Protein AF-A0A7V4Q593-F1 (afdb_monomer_lite)

pLDDT: mean 84.92, std 12.09, range [53.5, 97.12]

Structure (mmCIF, N/CA/C/O backbone):
data_AF-A0A7V4Q593-F1
#
_entry.id   AF-A0A7V4Q593-F1
#
loop_
_atom_site.group_PDB
_atom_site.id
_atom_site.type_symbol
_atom_site.label_atom_id
_atom_site.label_alt_id
_atom_site.label_comp_id
_atom_site.label_asym_id
_atom_site.label_entity_id
_atom_site.label_seq_id
_atom_site.pdbx_PDB_ins_code
_atom_site.Cartn_x
_atom_site.Cartn_y
_atom_site.Cartn_z
_atom_site.occupancy
_atom_site.B_iso_or_equiv
_atom_site.auth_seq_id
_atom_site.auth_comp_id
_atom_site.auth_asym_id
_atom_site.auth_atom_id
_atom_site.pdbx_PDB_model_num
ATOM 1 N N . MET A 1 1 ? -28.317 0.360 51.679 1.00 55.25 1 MET A N 1
ATOM 2 C CA . MET A 1 1 ? -26.854 0.172 51.549 1.00 55.25 1 MET A CA 1
ATOM 3 C C . MET A 1 1 ? -26.494 -0.931 50.558 1.00 55.25 1 MET A C 1
ATOM 5 O O . MET A 1 1 ? -25.871 -0.591 49.568 1.00 55.25 1 MET A O 1
ATOM 9 N N . ALA A 1 2 ? -26.953 -2.181 50.721 1.00 61.38 2 ALA A N 1
ATOM 10 C CA . ALA A 1 2 ? -26.609 -3.294 49.813 1.00 61.38 2 ALA A CA 1
ATOM 11 C C . ALA A 1 2 ? -26.954 -3.068 48.318 1.00 61.38 2 ALA A C 1
ATOM 13 O O . ALA A 1 2 ? -26.176 -3.442 47.447 1.00 61.38 2 ALA A O 1
ATOM 14 N N . PHE A 1 3 ? -28.074 -2.400 48.007 1.00 59.03 3 PHE A N 1
ATOM 15 C CA . PHE A 1 3 ? -28.462 -2.073 46.622 1.00 59.03 3 PHE A CA 1
ATOM 16 C C . PHE A 1 3 ? -27.482 -1.125 45.912 1.00 59.03 3 PHE A C 1
ATOM 18 O O . PHE A 1 3 ? -27.189 -1.318 44.737 1.00 59.03 3 PHE A O 1
ATOM 25 N N . PHE A 1 4 ? -26.939 -0.133 46.624 1.00 59.06 4 PHE A N 1
ATOM 26 C CA . PHE A 1 4 ? -25.963 0.807 46.062 1.00 59.06 4 PHE A CA 1
ATOM 27 C C . PHE A 1 4 ? -24.606 0.138 45.825 1.00 59.06 4 PHE A C 1
ATOM 29 O O . PHE A 1 4 ? -23.969 0.387 44.807 1.00 59.06 4 PHE A O 1
ATOM 36 N N . THR A 1 5 ? -24.187 -0.760 46.720 1.00 65.25 5 THR A N 1
ATOM 37 C CA . THR A 1 5 ? -22.948 -1.534 46.558 1.00 65.25 5 THR A CA 1
ATOM 38 C C . THR A 1 5 ? -23.052 -2.518 45.393 1.00 65.25 5 THR A C 1
ATOM 40 O O . THR A 1 5 ? -22.116 -2.645 44.611 1.00 65.25 5 THR A O 1
ATOM 43 N N . MET A 1 6 ? -24.207 -3.167 45.223 1.00 60.47 6 MET A N 1
ATOM 44 C CA . MET A 1 6 ? -24.448 -4.084 44.107 1.00 60.47 6 MET A CA 1
ATOM 45 C C . MET A 1 6 ? -24.516 -3.345 42.761 1.00 60.47 6 MET A C 1
ATOM 47 O O . MET A 1 6 ? -23.909 -3.792 41.791 1.00 60.47 6 MET A O 1
ATOM 51 N N . ALA A 1 7 ? -25.173 -2.180 42.709 1.00 55.16 7 ALA A N 1
ATOM 52 C CA . ALA A 1 7 ? -25.197 -1.332 41.516 1.00 55.16 7 ALA A CA 1
ATOM 53 C C . ALA A 1 7 ? -23.795 -0.821 41.136 1.00 55.16 7 ALA A C 1
ATOM 55 O O . ALA A 1 7 ? -23.433 -0.852 39.962 1.00 55.16 7 ALA A O 1
ATOM 56 N N . ALA A 1 8 ? -22.978 -0.428 42.119 1.00 61.12 8 ALA A N 1
ATOM 57 C CA . ALA A 1 8 ? -21.597 -0.008 41.888 1.00 61.12 8 ALA A CA 1
ATOM 58 C C . ALA A 1 8 ? -20.717 -1.148 41.339 1.00 61.12 8 ALA A C 1
ATOM 60 O O . ALA A 1 8 ? -19.918 -0.920 40.434 1.00 61.12 8 ALA A O 1
ATOM 61 N N . LEU A 1 9 ? -20.892 -2.383 41.825 1.00 62.03 9 LEU A N 1
ATOM 62 C CA . LEU A 1 9 ? -20.171 -3.558 41.318 1.00 62.03 9 LEU A CA 1
ATOM 63 C C . LEU A 1 9 ? -20.579 -3.921 39.884 1.00 62.03 9 LEU A C 1
ATOM 65 O O . LEU A 1 9 ? -19.717 -4.234 39.061 1.00 62.03 9 LEU A O 1
ATOM 69 N N . VAL A 1 10 ? -21.874 -3.850 39.559 1.00 62.00 10 VAL A N 1
ATOM 70 C CA . VAL A 1 10 ? -22.366 -4.071 38.188 1.00 62.00 10 VAL A CA 1
ATOM 71 C C . VAL A 1 10 ? -21.831 -2.988 37.248 1.00 62.00 10 VAL A C 1
ATOM 73 O O . VAL A 1 10 ? -21.301 -3.306 36.188 1.00 62.00 10 VAL A O 1
ATOM 76 N N . PHE A 1 11 ? -21.874 -1.720 37.659 1.00 58.25 11 PHE A N 1
ATOM 77 C CA . PHE A 1 11 ? -21.340 -0.617 36.861 1.00 58.25 11 PHE A CA 1
ATOM 78 C C . PHE A 1 11 ? -19.822 -0.744 36.648 1.00 58.25 11 PHE A C 1
ATOM 80 O O . PHE A 1 11 ? -19.340 -0.634 35.524 1.00 58.25 11 PHE A O 1
ATOM 87 N N . SER A 1 12 ? -19.069 -1.069 37.702 1.00 57.78 12 SER A N 1
ATOM 88 C CA . SER A 1 12 ? -17.614 -1.255 37.637 1.00 57.78 12 SER A CA 1
ATOM 89 C C . SER A 1 12 ? -17.212 -2.453 36.765 1.00 57.78 12 SER A C 1
ATOM 91 O O . SER A 1 12 ? -16.296 -2.346 35.949 1.00 57.78 12 SER A O 1
ATOM 93 N N . SER A 1 13 ? -17.932 -3.576 36.859 1.00 61.50 13 SER A N 1
ATOM 94 C CA . SER A 1 13 ? -17.681 -4.758 36.020 1.00 61.50 13 SER A CA 1
ATOM 95 C C . SER A 1 13 ? -18.031 -4.529 34.547 1.00 61.50 13 SER A C 1
ATOM 97 O O . SER A 1 13 ? -17.276 -4.958 33.672 1.00 61.50 13 SER A O 1
ATOM 99 N N . MET A 1 14 ? -19.109 -3.794 34.251 1.00 63.91 14 MET A N 1
ATOM 100 C CA . MET A 1 14 ? -19.432 -3.371 32.884 1.00 63.91 14 MET A CA 1
ATOM 101 C C . MET A 1 14 ? -18.367 -2.428 32.312 1.00 63.91 14 MET A C 1
ATOM 103 O O . MET A 1 14 ? -17.973 -2.596 31.157 1.00 63.91 14 MET A O 1
ATOM 107 N N . ASN A 1 15 ? -17.858 -1.492 33.119 1.00 64.81 15 ASN A N 1
ATOM 108 C CA . ASN A 1 15 ? -16.832 -0.543 32.687 1.00 64.81 15 ASN A CA 1
ATOM 109 C C . ASN A 1 15 ? -15.486 -1.243 32.407 1.00 64.81 15 ASN A C 1
ATOM 111 O O . ASN A 1 15 ? -14.880 -1.055 31.355 1.00 64.81 15 ASN A O 1
ATOM 115 N N . LEU A 1 16 ? -15.067 -2.165 33.283 1.00 65.44 16 LEU A N 1
ATOM 116 C CA . LEU A 1 16 ? -13.873 -2.997 33.072 1.00 65.44 16 LEU A CA 1
ATOM 117 C C . LEU A 1 16 ? -13.984 -3.888 31.827 1.00 65.44 16 LEU A C 1
ATOM 119 O O . LEU A 1 16 ? -13.009 -4.043 31.083 1.00 65.44 16 LEU A O 1
ATOM 123 N N . TYR A 1 17 ? -15.164 -4.463 31.575 1.00 68.00 17 TYR A N 1
ATOM 124 C CA . TYR A 1 17 ? -15.420 -5.255 30.371 1.00 68.00 17 TYR A CA 1
ATOM 125 C C . TYR A 1 17 ? -15.361 -4.399 29.096 1.00 68.00 17 TYR A C 1
ATOM 127 O O . TYR A 1 17 ? -14.793 -4.826 28.089 1.00 68.00 17 TYR A O 1
ATOM 135 N N . ALA A 1 18 ? -15.899 -3.176 29.138 1.00 67.00 18 ALA A N 1
ATOM 136 C CA . ALA A 1 18 ? -15.822 -2.232 28.027 1.00 67.00 18 ALA A CA 1
ATOM 137 C C . ALA A 1 18 ? -14.365 -1.840 27.721 1.00 67.00 18 ALA A C 1
ATOM 139 O O . ALA A 1 18 ? -13.929 -1.985 26.578 1.00 67.00 18 ALA A O 1
ATOM 140 N N . ILE A 1 19 ? -13.581 -1.467 28.739 1.00 70.00 19 ILE A N 1
ATOM 141 C CA . ILE A 1 19 ? -12.163 -1.093 28.596 1.00 70.00 19 ILE A CA 1
ATOM 142 C C . ILE A 1 19 ? -11.333 -2.253 28.029 1.00 70.00 19 ILE A C 1
ATOM 144 O O . ILE A 1 19 ? -10.583 -2.077 27.068 1.00 70.00 19 ILE A O 1
ATOM 148 N N . THR A 1 20 ? -11.492 -3.466 28.567 1.00 74.44 20 THR A N 1
ATOM 149 C CA . THR A 1 20 ? -10.747 -4.643 28.079 1.00 74.44 20 THR A CA 1
ATOM 150 C C . THR A 1 20 ? -11.131 -5.033 26.654 1.00 74.44 20 THR A C 1
ATOM 152 O O . THR A 1 20 ? -10.262 -5.428 25.869 1.00 74.44 20 THR A O 1
ATOM 155 N N . LYS A 1 21 ? -12.407 -4.893 26.278 1.00 79.06 21 LYS A N 1
ATOM 156 C CA . LYS A 1 21 ? -12.860 -5.109 24.900 1.00 79.06 21 LYS A CA 1
ATOM 157 C C . LYS A 1 21 ? -12.270 -4.068 23.946 1.00 79.06 21 LYS A C 1
ATOM 159 O O . LYS A 1 21 ? -11.752 -4.460 22.900 1.00 79.06 21 LYS A O 1
ATOM 164 N N . THR A 1 22 ? -12.296 -2.787 24.313 1.00 76.00 22 THR A N 1
ATOM 165 C CA . THR A 1 22 ? -11.729 -1.684 23.520 1.00 76.00 22 THR A CA 1
ATOM 166 C C . THR A 1 22 ? -10.221 -1.851 23.332 1.00 76.00 22 THR A C 1
ATOM 168 O O . THR A 1 22 ? -9.746 -1.853 22.197 1.00 76.00 22 THR A O 1
ATOM 171 N N . ALA A 1 23 ? -9.472 -2.126 24.405 1.00 73.56 23 ALA A N 1
ATOM 172 C CA . ALA A 1 23 ? -8.030 -2.371 24.334 1.00 73.56 23 ALA A CA 1
ATOM 173 C C . ALA A 1 23 ? -7.686 -3.572 23.434 1.00 73.56 23 ALA A C 1
ATOM 175 O O . ALA A 1 23 ? -6.777 -3.502 22.604 1.00 73.56 23 ALA A O 1
ATOM 176 N N . ARG A 1 24 ? -8.450 -4.670 23.535 1.00 79.56 24 ARG A N 1
ATOM 177 C CA . ARG A 1 24 ? -8.265 -5.849 22.675 1.00 79.56 24 ARG A CA 1
ATOM 178 C C . ARG A 1 24 ? -8.567 -5.542 21.204 1.00 79.56 24 ARG A C 1
ATOM 180 O O . ARG A 1 24 ? -7.864 -6.046 20.331 1.00 79.56 24 ARG A O 1
ATOM 187 N N . GLN A 1 25 ? -9.587 -4.732 20.919 1.00 80.38 25 GLN A N 1
ATOM 188 C CA . GLN A 1 25 ? -9.911 -4.307 19.553 1.00 80.38 25 GLN A CA 1
ATOM 189 C C . GLN A 1 25 ? -8.825 -3.405 18.954 1.00 80.38 25 GLN A C 1
ATOM 191 O O . GLN A 1 25 ? -8.445 -3.610 17.802 1.00 80.38 25 GLN A O 1
ATOM 196 N N . MET A 1 26 ? -8.278 -2.471 19.736 1.00 76.19 26 MET A N 1
ATOM 197 C CA . MET A 1 26 ? -7.161 -1.628 19.298 1.00 76.19 26 MET A CA 1
ATOM 198 C C . MET A 1 26 ? -5.917 -2.468 18.989 1.00 76.19 26 MET A C 1
ATOM 200 O O . MET A 1 26 ? -5.342 -2.350 17.907 1.00 76.19 26 MET A O 1
ATOM 204 N N . ALA A 1 27 ? -5.540 -3.366 19.907 1.00 79.00 27 ALA A N 1
ATOM 205 C CA . ALA A 1 27 ? -4.347 -4.199 19.773 1.00 79.00 27 ALA A CA 1
ATOM 206 C C . ALA A 1 27 ? -4.423 -5.181 18.594 1.00 79.00 27 ALA A C 1
ATOM 208 O O . ALA A 1 27 ? -3.441 -5.357 17.877 1.00 79.00 27 ALA A O 1
ATOM 209 N N . ASN A 1 28 ? -5.586 -5.804 18.376 1.00 82.81 28 ASN A N 1
ATOM 210 C CA . ASN A 1 28 ? -5.729 -6.870 17.380 1.00 82.81 28 ASN A CA 1
ATOM 211 C C . ASN A 1 28 ? -6.302 -6.397 16.035 1.00 82.81 28 ASN A C 1
ATOM 213 O O . ASN A 1 28 ? -6.267 -7.158 15.071 1.00 82.81 28 ASN A O 1
ATOM 217 N N . GLY A 1 29 ? -6.844 -5.179 15.961 1.00 81.75 29 GLY A N 1
ATOM 218 C CA . GLY A 1 29 ? -7.486 -4.641 14.759 1.00 81.75 29 GLY A CA 1
ATOM 219 C C . GLY A 1 29 ? -6.840 -3.354 14.261 1.00 81.75 29 GLY A C 1
ATOM 220 O O . GLY A 1 29 ? -6.331 -3.310 13.142 1.00 81.75 29 GLY A O 1
ATOM 221 N N . ASP A 1 30 ? -6.843 -2.300 15.079 1.00 82.75 30 ASP A N 1
ATOM 222 C CA . ASP A 1 30 ? -6.440 -0.963 14.623 1.00 82.75 30 ASP A CA 1
ATOM 223 C C . ASP A 1 30 ? -4.916 -0.844 14.428 1.00 82.75 30 ASP A C 1
ATOM 225 O O . ASP A 1 30 ? -4.464 -0.415 13.364 1.00 82.75 30 ASP A O 1
ATOM 229 N N . LEU A 1 31 ? -4.109 -1.283 15.405 1.00 86.44 31 LEU A N 1
ATOM 230 C CA . LEU A 1 31 ? -2.644 -1.169 15.339 1.00 86.44 31 LEU A CA 1
ATOM 231 C C . LEU A 1 31 ? -2.006 -1.999 14.208 1.00 86.44 31 LEU A C 1
ATOM 233 O O . LEU A 1 31 ? -1.143 -1.463 13.504 1.00 86.44 31 LEU A O 1
ATOM 237 N N . PRO A 1 32 ? -2.406 -3.265 13.963 1.00 90.12 32 PRO A N 1
ATOM 238 C CA . PRO A 1 32 ? -1.877 -4.032 12.837 1.00 90.12 32 PRO A CA 1
ATOM 239 C C . PRO A 1 32 ? -2.200 -3.390 11.485 1.00 90.12 32 PRO A C 1
ATOM 241 O O . PRO A 1 32 ? -1.343 -3.371 10.603 1.00 90.12 32 PRO A O 1
ATOM 244 N N . VAL A 1 33 ? -3.401 -2.816 11.339 1.00 90.31 33 VAL A N 1
ATOM 245 C CA . VAL A 1 33 ? -3.819 -2.114 10.117 1.00 90.31 33 VAL A CA 1
ATOM 246 C C . VAL A 1 33 ? -2.986 -0.852 9.894 1.00 90.31 33 VAL A C 1
ATOM 248 O O . VAL A 1 33 ? -2.438 -0.671 8.809 1.00 90.31 33 VAL A O 1
ATOM 251 N N . ILE A 1 34 ? -2.811 -0.020 10.923 1.00 90.44 34 ILE A N 1
ATOM 252 C CA . ILE A 1 34 ? -1.966 1.182 10.844 1.00 90.44 34 ILE A CA 1
ATOM 253 C C . ILE A 1 34 ? -0.519 0.803 10.496 1.00 90.44 34 ILE A C 1
ATOM 255 O O . ILE A 1 34 ? 0.084 1.392 9.597 1.00 90.44 34 ILE A O 1
ATOM 259 N N . SER A 1 35 ? 0.029 -0.230 11.146 1.00 91.88 35 SER A N 1
ATOM 260 C CA . SER A 1 35 ? 1.376 -0.729 10.846 1.00 91.88 35 SER A CA 1
ATOM 261 C C . SER A 1 35 ? 1.504 -1.208 9.396 1.00 91.88 35 SER A C 1
ATOM 263 O O . SER A 1 35 ? 2.495 -0.899 8.730 1.00 91.88 35 SER A O 1
ATOM 265 N N . ALA A 1 36 ? 0.502 -1.931 8.886 1.00 93.50 36 ALA A N 1
ATOM 266 C CA . ALA A 1 36 ? 0.473 -2.388 7.501 1.00 93.50 36 ALA A CA 1
ATOM 267 C C . ALA A 1 36 ? 0.419 -1.218 6.508 1.00 93.50 36 ALA A C 1
ATOM 269 O O . ALA A 1 36 ? 1.150 -1.249 5.522 1.00 93.50 36 ALA A O 1
ATOM 270 N N . LEU A 1 37 ? -0.358 -0.163 6.785 1.00 93.56 37 LEU A N 1
ATOM 271 C CA . LEU A 1 37 ? -0.418 1.040 5.943 1.00 93.56 37 LEU A CA 1
ATOM 272 C C . LEU A 1 37 ? 0.935 1.762 5.875 1.00 93.56 37 LEU A C 1
ATOM 274 O O . LEU A 1 37 ? 1.399 2.087 4.782 1.00 93.56 37 LEU A O 1
ATOM 278 N N . ILE A 1 38 ? 1.621 1.930 7.011 1.00 93.62 38 ILE A N 1
ATOM 279 C CA . ILE A 1 38 ? 2.965 2.536 7.058 1.00 93.62 38 ILE A CA 1
ATOM 280 C C . ILE A 1 38 ? 3.967 1.712 6.236 1.00 93.62 38 ILE A C 1
ATOM 282 O O . ILE A 1 38 ? 4.729 2.254 5.428 1.00 93.62 38 ILE A O 1
ATOM 286 N N . LYS A 1 39 ? 3.971 0.386 6.421 1.00 95.75 39 LYS A N 1
ATOM 287 C CA . LYS A 1 39 ? 4.884 -0.511 5.698 1.00 95.75 39 LYS A CA 1
ATOM 288 C C . LYS A 1 39 ? 4.583 -0.549 4.203 1.00 95.75 39 LYS A C 1
ATOM 290 O O . LYS A 1 39 ? 5.514 -0.503 3.398 1.00 95.75 39 LYS A O 1
ATOM 295 N N . LEU A 1 40 ? 3.303 -0.570 3.834 1.00 95.69 40 LEU A N 1
ATOM 296 C CA . LEU A 1 40 ? 2.861 -0.483 2.447 1.00 95.69 40 LEU A CA 1
ATOM 297 C C . LEU A 1 40 ? 3.355 0.815 1.810 1.00 95.69 40 LEU A C 1
ATOM 299 O O . LEU A 1 40 ? 3.952 0.767 0.740 1.00 95.69 40 LEU A O 1
ATOM 303 N N . ARG A 1 41 ? 3.214 1.954 2.495 1.00 94.94 41 ARG A N 1
ATOM 304 C CA . ARG A 1 41 ? 3.707 3.246 2.006 1.00 94.94 41 ARG A CA 1
ATOM 305 C C . ARG A 1 41 ? 5.200 3.217 1.687 1.00 94.94 41 ARG A C 1
ATOM 307 O O . ARG A 1 41 ? 5.612 3.642 0.609 1.00 94.94 41 ARG A O 1
ATOM 314 N N . SER A 1 42 ? 6.006 2.704 2.616 1.00 94.75 42 SER A N 1
ATOM 315 C CA . SER A 1 42 ? 7.456 2.572 2.435 1.00 94.75 42 SER A CA 1
ATOM 316 C C . SER A 1 42 ? 7.800 1.675 1.239 1.00 94.75 42 SER A C 1
ATOM 318 O O . SER A 1 42 ? 8.610 2.049 0.388 1.00 94.75 42 SER A O 1
ATOM 320 N N . SER A 1 43 ? 7.118 0.530 1.118 1.00 95.19 43 SER A N 1
ATOM 321 C CA . SER A 1 43 ? 7.284 -0.381 -0.018 1.00 95.19 43 SER A CA 1
ATOM 322 C C . SER A 1 43 ? 6.939 0.293 -1.351 1.00 95.19 43 SER A C 1
ATOM 324 O O . SER A 1 43 ? 7.706 0.196 -2.308 1.00 95.19 43 SER A O 1
ATOM 326 N N . LEU A 1 44 ? 5.837 1.047 -1.409 1.00 94.81 44 LEU A N 1
ATOM 327 C CA . LEU A 1 44 ? 5.401 1.755 -2.615 1.00 94.81 44 LEU A CA 1
ATOM 328 C C . LEU A 1 44 ? 6.386 2.832 -3.064 1.00 94.81 44 LEU A C 1
ATOM 330 O O . LEU A 1 44 ? 6.673 2.929 -4.255 1.00 94.81 44 LEU A O 1
ATOM 334 N N . LEU A 1 45 ? 6.951 3.602 -2.132 1.00 94.31 45 LEU A N 1
ATOM 335 C CA . LEU A 1 45 ? 7.992 4.578 -2.462 1.00 94.31 45 LEU A CA 1
ATOM 336 C C . LEU A 1 45 ? 9.245 3.901 -3.038 1.00 94.31 45 LEU A C 1
ATOM 338 O O . LEU A 1 45 ? 9.842 4.398 -3.996 1.00 94.31 45 LEU A O 1
ATOM 342 N N . ALA A 1 46 ? 9.634 2.747 -2.488 1.00 95.12 46 ALA A N 1
ATOM 343 C CA . ALA A 1 46 ? 10.739 1.964 -3.032 1.00 95.12 46 ALA A CA 1
ATOM 344 C C . ALA A 1 46 ? 10.416 1.442 -4.443 1.00 95.12 46 ALA A C 1
ATOM 346 O O . ALA A 1 46 ? 11.242 1.573 -5.347 1.00 95.12 46 ALA A O 1
ATOM 347 N N . GLN A 1 47 ? 9.204 0.915 -4.654 1.00 95.12 47 GLN A N 1
ATOM 348 C CA . GLN A 1 47 ? 8.720 0.499 -5.973 1.00 95.12 47 GLN A CA 1
ATOM 349 C C . GLN A 1 47 ? 8.746 1.661 -6.979 1.00 95.12 47 GLN A C 1
ATOM 351 O O . GLN A 1 47 ? 9.261 1.492 -8.084 1.00 95.12 47 GLN A O 1
ATOM 356 N N . GLU A 1 48 ? 8.282 2.855 -6.600 1.00 93.56 48 GLU A N 1
ATOM 357 C CA . GLU A 1 48 ? 8.331 4.042 -7.462 1.00 93.56 48 GLU A CA 1
ATOM 358 C C . GLU A 1 48 ? 9.775 4.411 -7.824 1.00 93.56 48 GLU A C 1
ATOM 360 O O . GLU A 1 48 ? 10.076 4.654 -8.995 1.00 93.56 48 GLU A O 1
ATOM 365 N N . SER A 1 49 ? 10.687 4.378 -6.847 1.00 93.88 49 SER A N 1
ATOM 366 C CA . SER A 1 49 ? 12.111 4.631 -7.082 1.00 93.88 49 SER A CA 1
ATOM 367 C C . SER A 1 49 ? 12.710 3.636 -8.079 1.00 93.88 49 SER A C 1
ATOM 369 O O . SER A 1 49 ? 13.395 4.045 -9.018 1.00 93.88 49 SER A O 1
ATOM 371 N N . PHE A 1 50 ? 12.431 2.338 -7.928 1.00 95.06 50 PHE A N 1
ATOM 372 C CA . PHE A 1 50 ? 12.931 1.312 -8.845 1.00 95.06 50 PHE A CA 1
ATOM 373 C C . PHE A 1 50 ? 12.324 1.429 -10.242 1.00 95.06 50 PHE A C 1
ATOM 375 O O . PHE A 1 50 ? 13.063 1.370 -11.223 1.00 95.06 50 PHE A O 1
ATOM 382 N N . ALA A 1 51 ? 11.017 1.673 -10.354 1.00 92.19 51 ALA A N 1
ATOM 383 C CA . ALA A 1 51 ? 10.370 1.909 -11.642 1.00 92.19 51 ALA A CA 1
ATOM 384 C C . ALA A 1 51 ? 10.956 3.145 -12.351 1.00 92.19 51 ALA A C 1
ATOM 386 O O . ALA A 1 51 ? 11.233 3.097 -13.550 1.00 92.19 51 ALA A O 1
ATOM 387 N N . GLY A 1 52 ? 11.222 4.226 -11.609 1.00 91.19 52 GLY A N 1
ATOM 388 C CA . GLY A 1 52 ? 11.887 5.422 -12.130 1.00 91.19 52 GLY A CA 1
ATOM 389 C C . GLY A 1 52 ? 13.321 5.152 -12.595 1.00 91.19 52 GLY A C 1
ATOM 390 O O . GLY A 1 52 ? 13.690 5.532 -13.706 1.00 91.19 52 GLY A O 1
ATOM 391 N N . LYS A 1 53 ? 14.117 4.433 -11.791 1.00 93.38 53 LYS A N 1
ATOM 392 C CA . LYS A 1 53 ? 15.483 4.027 -12.167 1.00 93.38 53 LYS A CA 1
ATOM 393 C C . LYS A 1 53 ? 15.488 3.127 -13.398 1.00 93.38 53 LYS A C 1
ATOM 395 O O . LYS A 1 53 ? 16.284 3.364 -14.300 1.00 93.38 53 LYS A O 1
ATOM 400 N N . TYR A 1 54 ? 14.570 2.165 -13.486 1.00 93.44 54 TYR A N 1
ATOM 401 C CA . TYR A 1 54 ? 14.394 1.346 -14.685 1.00 93.44 54 TYR A CA 1
ATOM 402 C C . TYR A 1 54 ? 14.048 2.206 -15.903 1.00 93.44 54 TYR A C 1
ATOM 404 O O . TYR A 1 54 ? 14.634 2.027 -16.965 1.00 93.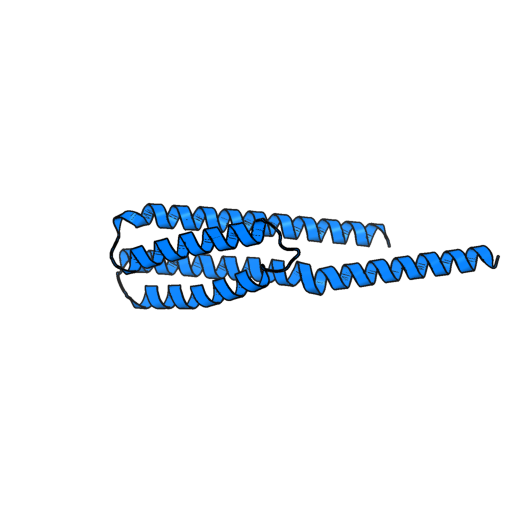44 54 TYR A O 1
ATOM 412 N N . ALA A 1 55 ? 13.127 3.166 -15.770 1.00 89.81 55 ALA A N 1
ATOM 413 C CA . ALA A 1 55 ? 12.720 4.023 -16.882 1.00 89.81 55 ALA A CA 1
ATOM 414 C C . ALA A 1 55 ? 13.895 4.806 -17.498 1.00 89.81 55 ALA A C 1
ATOM 416 O O . ALA A 1 55 ? 13.856 5.090 -18.695 1.00 89.81 55 ALA A O 1
ATOM 417 N N . ILE A 1 56 ? 14.932 5.103 -16.711 1.00 89.88 56 ILE A N 1
ATOM 418 C CA . ILE A 1 56 ? 16.142 5.810 -17.150 1.00 89.88 56 ILE A CA 1
ATOM 419 C C . ILE A 1 56 ? 17.222 4.823 -17.613 1.00 89.88 56 ILE A C 1
ATOM 421 O O . ILE A 1 56 ? 17.723 4.937 -18.727 1.00 89.88 56 ILE A O 1
ATOM 425 N N . LEU A 1 57 ? 17.574 3.854 -16.764 1.00 93.00 57 LEU A N 1
ATOM 426 C CA . LEU A 1 57 ? 18.758 3.002 -16.923 1.00 93.00 57 LEU A CA 1
ATOM 427 C C . LEU A 1 57 ? 18.489 1.707 -17.698 1.00 93.00 57 LEU A C 1
ATOM 429 O O . LEU A 1 57 ? 19.430 1.080 -18.169 1.00 93.00 57 LEU A O 1
ATOM 433 N N . LYS A 1 58 ? 17.220 1.294 -17.815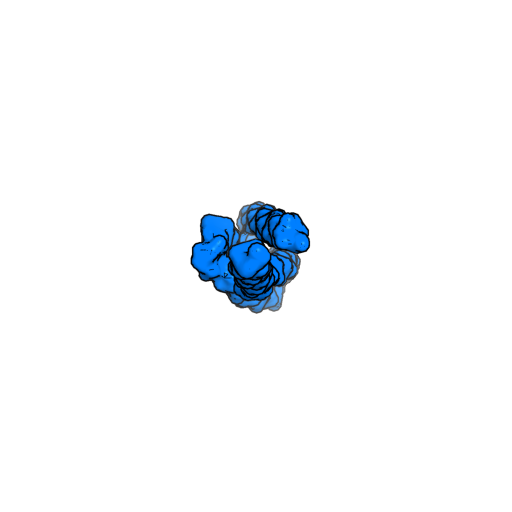 1.00 92.69 58 LYS A N 1
ATOM 434 C CA . LYS A 1 58 ? 16.767 0.051 -18.473 1.00 92.69 58 LYS A CA 1
ATOM 435 C C . LYS A 1 58 ? 17.369 -1.242 -17.907 1.00 92.69 58 LYS A C 1
ATOM 437 O O . LYS A 1 58 ? 17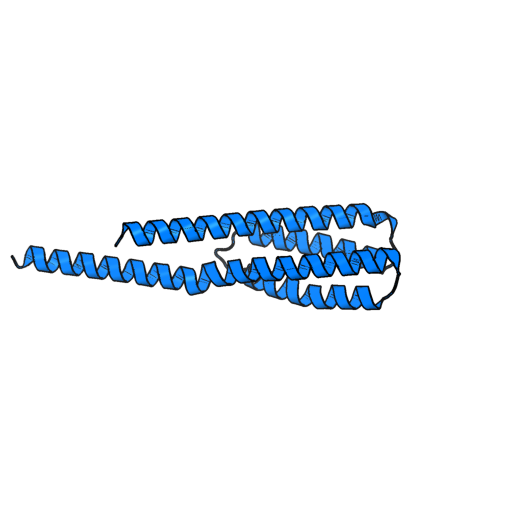.252 -2.292 -18.531 1.00 92.69 58 LYS A O 1
ATOM 442 N N . ASP A 1 59 ? 17.972 -1.185 -16.723 1.00 94.62 59 ASP A N 1
ATOM 443 C CA . ASP A 1 59 ? 18.561 -2.349 -16.067 1.00 94.62 59 ASP A CA 1
ATOM 444 C C . ASP A 1 59 ? 17.459 -3.255 -15.475 1.00 94.62 59 ASP A C 1
ATOM 446 O O . ASP A 1 59 ? 16.700 -2.804 -14.604 1.00 94.62 59 ASP A O 1
ATOM 450 N N . PRO A 1 60 ? 17.354 -4.530 -15.905 1.00 94.06 60 PRO A N 1
ATOM 451 C CA . PRO A 1 60 ? 16.348 -5.468 -15.408 1.00 94.06 60 PRO A CA 1
ATOM 452 C C . PRO A 1 60 ? 16.441 -5.745 -13.900 1.00 94.06 60 PRO A C 1
ATOM 454 O O . PRO A 1 60 ? 15.432 -6.135 -13.308 1.00 94.06 60 PRO A O 1
ATOM 457 N N . ALA A 1 61 ? 17.580 -5.487 -13.248 1.00 96.62 61 ALA A N 1
ATOM 458 C CA . ALA A 1 61 ? 17.707 -5.611 -11.796 1.00 96.62 61 ALA A CA 1
ATOM 459 C C . ALA A 1 61 ? 16.689 -4.730 -11.048 1.00 96.62 61 ALA A C 1
ATOM 461 O O . ALA A 1 61 ? 16.141 -5.141 -10.023 1.00 96.62 61 ALA A O 1
ATOM 462 N N . PHE A 1 62 ? 16.359 -3.546 -11.578 1.00 96.25 62 PHE A N 1
ATOM 463 C CA . PHE A 1 62 ? 15.341 -2.682 -10.973 1.00 96.25 62 PHE A CA 1
ATOM 464 C C . PHE A 1 62 ? 13.922 -3.240 -11.113 1.00 96.25 62 PHE A C 1
ATOM 466 O O . PHE A 1 62 ? 13.109 -3.048 -10.209 1.00 96.25 62 PHE A O 1
ATOM 473 N N . ALA A 1 63 ? 13.621 -3.959 -12.198 1.00 95.56 63 ALA A N 1
ATOM 474 C CA . ALA A 1 63 ? 12.338 -4.643 -12.345 1.00 95.56 63 ALA A CA 1
ATOM 475 C C . ALA A 1 63 ? 12.206 -5.788 -11.326 1.00 95.56 63 ALA A C 1
ATOM 477 O O . ALA A 1 63 ? 11.140 -5.982 -10.743 1.00 95.56 63 ALA A O 1
ATOM 478 N N . GLU A 1 64 ? 13.296 -6.504 -11.042 1.00 96.69 64 GLU A N 1
ATOM 479 C CA . GLU A 1 64 ? 13.280 -7.558 -10.024 1.00 96.69 64 GLU A CA 1
ATOM 480 C C . GLU A 1 64 ? 13.105 -6.992 -8.610 1.00 96.69 64 GLU A C 1
ATOM 482 O O . GLU A 1 64 ? 12.238 -7.445 -7.860 1.00 96.69 64 GLU A O 1
ATOM 487 N N . LEU A 1 65 ? 13.841 -5.928 -8.267 1.00 97.12 65 LEU A N 1
ATOM 488 C CA . LEU A 1 65 ? 13.676 -5.229 -6.987 1.00 97.12 65 LEU A CA 1
ATOM 489 C C . LEU A 1 65 ? 12.256 -4.667 -6.819 1.00 97.12 65 LEU A C 1
ATOM 491 O O . LEU A 1 65 ? 11.680 -4.748 -5.730 1.00 97.12 65 LEU A O 1
ATOM 495 N N . PHE A 1 66 ? 11.662 -4.146 -7.897 1.00 96.75 66 PHE A N 1
ATOM 496 C CA . PHE A 1 66 ? 10.263 -3.729 -7.910 1.00 96.75 66 PHE A CA 1
ATOM 497 C C . PHE A 1 66 ? 9.323 -4.890 -7.565 1.00 96.75 66 PHE A C 1
ATOM 499 O O . PHE A 1 66 ? 8.445 -4.732 -6.716 1.00 96.75 66 PHE A O 1
ATOM 506 N N . ARG A 1 67 ? 9.495 -6.057 -8.199 1.00 96.50 67 ARG A N 1
ATOM 507 C CA . ARG A 1 67 ? 8.642 -7.237 -7.974 1.00 96.50 67 ARG A CA 1
ATOM 508 C C . ARG A 1 67 ? 8.817 -7.817 -6.580 1.00 96.50 67 ARG A C 1
ATOM 510 O O . ARG A 1 67 ? 7.829 -8.223 -5.969 1.00 96.50 67 ARG A O 1
ATOM 517 N N . GLN A 1 68 ? 10.041 -7.816 -6.052 1.00 96.25 68 GLN A N 1
ATOM 518 C CA . GLN A 1 68 ? 10.311 -8.221 -4.675 1.00 96.25 68 GLN A CA 1
ATOM 519 C C . GLN A 1 68 ? 9.513 -7.359 -3.691 1.00 96.25 68 GLN A C 1
ATOM 521 O O . GLN A 1 68 ? 8.771 -7.897 -2.869 1.00 96.25 68 GLN A O 1
ATOM 526 N N . ARG A 1 69 ? 9.587 -6.030 -3.830 1.00 95.44 69 ARG A N 1
ATOM 527 C CA . ARG A 1 69 ? 8.764 -5.109 -3.031 1.00 95.44 69 ARG A CA 1
ATOM 528 C C . ARG A 1 69 ? 7.277 -5.284 -3.298 1.00 95.44 69 ARG A C 1
ATOM 530 O O . ARG A 1 69 ? 6.471 -5.149 -2.385 1.00 95.44 69 ARG A O 1
ATOM 537 N N . GLY A 1 70 ? 6.903 -5.676 -4.513 1.00 95.12 70 GLY A N 1
ATOM 538 C CA . GLY A 1 70 ? 5.520 -5.985 -4.839 1.00 95.12 70 GLY A CA 1
ATOM 539 C C . GLY A 1 70 ? 4.938 -7.143 -4.025 1.00 95.12 70 GLY A C 1
ATOM 540 O O . GLY A 1 70 ? 3.808 -7.056 -3.551 1.00 95.12 70 GLY A O 1
ATOM 541 N N . LYS A 1 71 ? 5.728 -8.193 -3.767 1.00 95.75 71 LYS A N 1
ATOM 542 C CA . LYS A 1 71 ? 5.315 -9.303 -2.889 1.00 95.75 71 LYS A CA 1
ATOM 543 C C . LYS A 1 71 ? 5.076 -8.830 -1.452 1.00 95.75 71 LYS A C 1
ATOM 545 O O . LYS A 1 71 ? 4.090 -9.230 -0.839 1.00 95.75 71 LYS A O 1
ATOM 550 N N . GLU A 1 72 ? 5.938 -7.952 -0.937 1.00 94.12 72 GLU A N 1
ATOM 551 C CA . GLU A 1 72 ? 5.765 -7.336 0.387 1.00 94.12 72 GLU A CA 1
ATOM 552 C C . GLU A 1 72 ? 4.490 -6.478 0.435 1.00 94.12 72 GLU A C 1
ATOM 554 O O . GLU A 1 72 ? 3.675 -6.628 1.343 1.00 94.12 72 GLU A O 1
ATOM 559 N N . SER A 1 73 ? 4.271 -5.637 -0.580 1.00 95.12 73 SER A N 1
ATOM 560 C CA . SER A 1 73 ? 3.075 -4.795 -0.703 1.00 95.12 73 SER A CA 1
ATOM 561 C C . SER A 1 73 ? 1.784 -5.618 -0.720 1.00 95.12 73 SER A C 1
ATOM 563 O O . SER A 1 73 ? 0.831 -5.274 -0.021 1.00 95.12 73 SER A O 1
ATOM 565 N N . LEU A 1 74 ? 1.754 -6.737 -1.451 1.00 94.94 74 LEU A N 1
ATOM 566 C CA . LEU A 1 74 ? 0.607 -7.651 -1.465 1.00 94.94 74 LEU A CA 1
ATOM 567 C C . LEU A 1 74 ? 0.356 -8.298 -0.098 1.00 94.94 74 LEU A C 1
ATOM 569 O O . LEU A 1 74 ? -0.798 -8.430 0.308 1.00 94.94 74 LEU A O 1
ATOM 573 N N . ALA A 1 75 ? 1.414 -8.657 0.633 1.00 94.19 75 ALA A N 1
ATOM 574 C CA . ALA A 1 75 ? 1.279 -9.179 1.989 1.00 94.19 75 ALA A CA 1
ATOM 575 C C . ALA A 1 75 ? 0.689 -8.126 2.944 1.00 94.19 75 ALA A C 1
ATOM 577 O O . ALA A 1 75 ? -0.198 -8.446 3.733 1.00 94.19 75 ALA A O 1
ATOM 578 N N . TYR A 1 76 ? 1.112 -6.861 2.842 1.00 94.44 76 TYR A N 1
ATOM 579 C CA . TYR A 1 76 ? 0.529 -5.780 3.642 1.00 94.44 76 TYR A CA 1
ATOM 580 C C . TYR A 1 76 ? -0.929 -5.505 3.266 1.00 94.44 76 TYR A C 1
ATOM 582 O O . TYR A 1 76 ? -1.757 -5.362 4.159 1.00 94.44 76 TYR A O 1
ATOM 590 N N . LEU A 1 77 ? -1.274 -5.512 1.975 1.00 93.50 77 LEU A N 1
ATOM 591 C CA . LEU A 1 77 ? -2.663 -5.384 1.518 1.00 93.50 77 LEU A CA 1
ATOM 592 C C . LEU A 1 77 ? -3.554 -6.522 2.036 1.00 93.50 77 LEU A C 1
ATOM 594 O O . LEU A 1 77 ? -4.710 -6.278 2.363 1.00 93.50 77 LEU A O 1
ATOM 598 N N . ALA A 1 78 ? -3.028 -7.743 2.167 1.00 91.50 78 ALA A N 1
ATOM 599 C CA . ALA A 1 78 ? -3.773 -8.860 2.746 1.00 91.50 78 ALA A CA 1
ATOM 600 C C . ALA A 1 78 ? -4.092 -8.649 4.238 1.00 91.50 78 ALA A C 1
ATOM 602 O O . ALA A 1 78 ? -5.168 -9.031 4.688 1.00 91.50 78 ALA A O 1
ATOM 603 N N . VAL A 1 79 ? -3.210 -7.986 4.999 1.00 89.75 79 VAL A N 1
ATOM 604 C CA . VAL A 1 79 ? -3.499 -7.589 6.394 1.00 89.75 79 VAL A CA 1
ATOM 605 C C . VAL A 1 79 ? -4.649 -6.583 6.460 1.00 89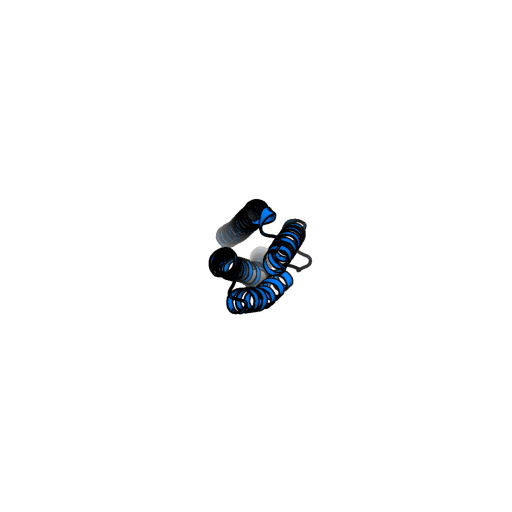.75 79 VAL A C 1
ATOM 607 O O . VAL A 1 79 ? -5.387 -6.561 7.444 1.00 89.75 79 VAL A O 1
ATOM 610 N N . LEU A 1 80 ? -4.820 -5.771 5.414 1.00 88.25 80 LEU A N 1
ATOM 611 C CA . LEU A 1 80 ? -5.929 -4.830 5.295 1.00 88.25 80 LEU A CA 1
ATOM 612 C C . LEU A 1 80 ? -7.228 -5.505 4.846 1.00 88.25 80 LEU A C 1
ATOM 614 O O . LEU A 1 80 ? -8.273 -4.899 5.011 1.00 88.25 80 LEU A O 1
ATOM 618 N N . ASP A 1 81 ? -7.216 -6.738 4.338 1.00 80.88 81 ASP A N 1
ATOM 619 C CA . ASP A 1 81 ? -8.404 -7.459 3.842 1.00 80.88 81 ASP A CA 1
ATOM 620 C C . ASP A 1 81 ? -9.208 -8.111 4.993 1.00 80.88 81 ASP A C 1
ATOM 622 O O . ASP A 1 81 ? -9.640 -9.262 4.928 1.00 80.88 81 ASP A O 1
ATOM 626 N N . GLN A 1 82 ? -9.360 -7.391 6.112 1.00 73.62 82 GLN A N 1
ATOM 627 C CA . GLN A 1 82 ? -10.182 -7.826 7.241 1.00 73.62 82 GLN A CA 1
ATOM 628 C C . GLN A 1 82 ? -11.656 -7.453 7.010 1.00 73.62 82 GLN A C 1
ATOM 630 O O . GLN A 1 82 ? -11.939 -6.420 6.401 1.00 73.62 82 GLN A O 1
ATOM 635 N N . PRO A 1 83 ? -12.623 -8.217 7.560 1.00 61.75 83 PRO A N 1
ATOM 636 C CA . PRO A 1 83 ? -14.059 -7.950 7.390 1.00 61.75 83 PRO A CA 1
ATOM 637 C C . PRO A 1 83 ? -14.501 -6.532 7.790 1.00 61.75 83 PRO A C 1
ATOM 639 O O . PRO A 1 83 ? -15.530 -6.040 7.337 1.00 61.75 83 PRO A O 1
ATOM 642 N N . THR A 1 84 ? -13.728 -5.869 8.650 1.00 61.19 84 THR A N 1
ATOM 643 C CA . THR A 1 84 ? -13.972 -4.515 9.163 1.00 61.19 84 THR A CA 1
ATOM 644 C C . THR A 1 84 ? -13.309 -3.407 8.342 1.00 61.19 84 THR A C 1
ATOM 646 O O . THR A 1 84 ? -13.553 -2.233 8.612 1.00 61.19 84 THR A O 1
ATOM 649 N N . SER A 1 85 ? -12.482 -3.745 7.352 1.00 65.69 85 SER A N 1
ATOM 650 C CA . SER A 1 85 ? -11.683 -2.787 6.579 1.00 65.69 85 SER A CA 1
ATOM 651 C C . SER A 1 85 ? -12.431 -2.119 5.422 1.00 65.69 85 SER A C 1
ATOM 653 O O . SER A 1 85 ? -11.947 -1.142 4.853 1.00 65.69 85 SER A O 1
ATOM 655 N N . GLY A 1 86 ? -13.634 -2.603 5.105 1.00 75.69 86 GLY A N 1
ATOM 656 C CA . GLY A 1 86 ? -14.603 -1.890 4.277 1.00 75.69 86 GLY A CA 1
ATOM 657 C C . GLY A 1 86 ? -14.157 -1.602 2.837 1.00 75.69 86 GLY A C 1
ATOM 658 O O . GLY A 1 86 ? -13.329 -2.295 2.249 1.00 75.69 86 GLY A O 1
ATOM 659 N N . LYS A 1 87 ? -14.768 -0.569 2.242 1.00 84.69 87 LYS A N 1
ATOM 660 C CA . LYS A 1 87 ? -14.556 -0.171 0.838 1.00 84.69 87 LYS A CA 1
ATOM 661 C C . LYS A 1 87 ? -13.158 0.403 0.576 1.00 84.69 87 LYS A C 1
ATOM 663 O O . LYS A 1 87 ? -12.680 0.321 -0.550 1.00 84.69 87 LYS A O 1
ATOM 668 N N . GLU A 1 88 ? -12.509 0.962 1.597 1.00 87.81 88 GLU A N 1
ATOM 669 C CA . GLU A 1 88 ? -11.203 1.627 1.488 1.00 87.81 88 GLU A CA 1
ATOM 670 C C . GLU A 1 88 ? -10.087 0.627 1.165 1.00 87.81 88 GLU A C 1
ATOM 672 O O . GLU A 1 88 ? -9.312 0.848 0.237 1.00 87.81 88 GLU A O 1
ATOM 677 N N . ALA A 1 89 ? -10.049 -0.517 1.859 1.00 89.88 89 ALA A N 1
ATOM 678 C CA . ALA A 1 89 ? -9.071 -1.568 1.581 1.00 89.88 89 ALA A CA 1
ATOM 679 C C . ALA A 1 89 ? -9.254 -2.180 0.180 1.00 89.88 89 ALA A C 1
ATOM 681 O O . ALA A 1 89 ? -8.271 -2.428 -0.523 1.00 89.88 89 ALA A O 1
ATOM 682 N N . ALA A 1 90 ? -10.504 -2.376 -0.253 1.00 90.50 90 ALA A N 1
ATOM 683 C CA . ALA A 1 90 ? -10.812 -2.880 -1.590 1.00 90.50 90 ALA A CA 1
ATOM 684 C C . ALA A 1 90 ? -10.365 -1.903 -2.690 1.00 90.50 90 ALA A C 1
ATOM 686 O O . ALA A 1 90 ? -9.750 -2.319 -3.675 1.00 90.50 90 ALA A O 1
ATOM 687 N N . GLU A 1 91 ? -10.624 -0.607 -2.506 1.00 92.12 91 GLU A N 1
ATOM 688 C CA . GLU A 1 91 ? -10.184 0.429 -3.441 1.00 92.12 91 GLU A CA 1
ATOM 689 C C . GLU A 1 91 ? -8.656 0.536 -3.485 1.00 92.12 91 GLU A C 1
ATOM 691 O O . GLU A 1 91 ? -8.071 0.574 -4.568 1.00 92.12 91 GLU A O 1
ATOM 696 N N . LEU A 1 92 ? -7.988 0.485 -2.330 1.00 94.12 92 LEU A N 1
ATOM 697 C CA . LEU A 1 92 ? -6.530 0.528 -2.265 1.00 94.12 92 LEU A CA 1
ATOM 698 C C . LEU A 1 92 ? -5.891 -0.663 -2.995 1.00 94.12 92 LEU A C 1
ATOM 700 O O . LEU A 1 92 ? -4.933 -0.495 -3.751 1.00 94.12 92 LEU A O 1
ATOM 704 N N . LYS A 1 93 ? -6.458 -1.863 -2.826 1.00 94.44 93 LYS A N 1
ATOM 705 C CA . LYS A 1 93 ? -6.039 -3.074 -3.546 1.00 94.44 93 LYS A CA 1
ATOM 706 C C . LYS A 1 93 ? -6.235 -2.924 -5.054 1.00 94.44 93 LYS A C 1
ATOM 708 O O . LYS A 1 93 ? -5.341 -3.276 -5.820 1.00 94.44 93 LYS A O 1
ATOM 713 N N . ARG A 1 94 ? -7.367 -2.364 -5.488 1.00 94.94 94 ARG A N 1
ATOM 714 C CA . ARG A 1 94 ? -7.648 -2.095 -6.906 1.00 94.94 94 ARG A CA 1
ATOM 715 C C . ARG A 1 94 ? -6.625 -1.124 -7.506 1.00 94.94 94 ARG A C 1
ATOM 717 O O . ARG A 1 94 ? -6.012 -1.441 -8.521 1.00 94.94 94 ARG A O 1
ATOM 724 N N . LEU A 1 95 ? -6.390 0.013 -6.847 1.00 95.69 95 LEU A N 1
ATOM 725 C CA . LEU A 1 95 ? -5.396 1.010 -7.262 1.00 95.69 95 LEU A CA 1
ATOM 726 C C . LEU A 1 95 ? -3.979 0.425 -7.317 1.00 95.69 95 LEU A C 1
ATOM 728 O O . LEU A 1 95 ? -3.206 0.753 -8.218 1.00 95.69 95 LEU A O 1
ATOM 732 N N . TYR A 1 96 ? -3.644 -0.461 -6.377 1.00 96.75 96 TYR A N 1
ATOM 733 C CA . TYR A 1 96 ? -2.356 -1.143 -6.364 1.00 96.75 96 TYR A CA 1
ATOM 734 C C . TYR A 1 96 ? -2.164 -2.052 -7.582 1.00 96.75 96 TYR A C 1
ATOM 736 O O . TYR A 1 96 ? -1.117 -2.004 -8.228 1.00 96.75 96 TYR A O 1
ATOM 744 N N . LEU A 1 97 ? -3.177 -2.852 -7.923 1.00 94.94 97 LEU A N 1
ATOM 745 C CA . LEU A 1 97 ? -3.125 -3.734 -9.090 1.00 94.94 97 LEU A CA 1
ATOM 746 C C . LEU A 1 97 ? -3.016 -2.937 -10.398 1.00 94.94 97 LEU A C 1
ATOM 748 O O . LEU A 1 97 ? -2.237 -3.314 -11.275 1.00 94.94 97 LEU A O 1
ATOM 752 N N . ASP A 1 98 ? -3.718 -1.805 -10.502 1.00 93.75 98 ASP A N 1
ATOM 753 C CA . ASP A 1 98 ? -3.604 -0.890 -11.645 1.00 93.75 98 ASP A CA 1
ATOM 754 C C . ASP A 1 98 ? -2.173 -0.333 -11.782 1.00 93.75 98 ASP A C 1
ATOM 756 O O . ASP A 1 98 ? -1.599 -0.326 -12.877 1.00 93.75 98 ASP A O 1
ATOM 760 N N . TYR A 1 99 ? -1.570 0.095 -10.666 1.00 95.44 99 TYR A N 1
ATOM 761 C CA . TYR A 1 99 ? -0.180 0.559 -10.616 1.00 95.44 99 TYR A CA 1
ATOM 762 C C . TYR A 1 99 ? 0.808 -0.541 -11.033 1.00 95.44 99 TYR A C 1
ATOM 764 O O . TYR A 1 99 ? 1.679 -0.306 -11.876 1.00 95.44 99 TYR A O 1
ATOM 772 N N . GLN A 1 100 ? 0.647 -1.753 -10.497 1.00 95.19 100 GLN A N 1
ATOM 773 C CA . GLN A 1 100 ? 1.504 -2.894 -10.814 1.00 95.19 100 GLN A CA 1
ATOM 774 C C . GLN A 1 100 ? 1.421 -3.261 -12.302 1.00 95.19 100 GLN A C 1
ATOM 776 O O . GLN A 1 100 ? 2.452 -3.443 -12.951 1.00 95.19 100 GLN A O 1
ATOM 781 N N . ALA A 1 101 ? 0.214 -3.302 -12.871 1.00 92.75 101 ALA A N 1
ATOM 782 C CA . ALA A 1 101 ? 0.020 -3.549 -14.297 1.00 92.75 101 ALA A CA 1
ATOM 783 C C . ALA A 1 101 ? 0.671 -2.458 -15.166 1.00 92.75 101 ALA A C 1
ATOM 785 O O . ALA A 1 101 ? 1.265 -2.759 -16.204 1.00 92.75 101 ALA A O 1
ATOM 786 N N . GLY A 1 102 ? 0.599 -1.193 -14.740 1.00 92.12 102 GLY A N 1
ATOM 787 C CA . GLY A 1 102 ? 1.302 -0.090 -15.394 1.00 92.12 102 GLY A CA 1
ATOM 788 C C . GLY A 1 102 ? 2.826 -0.258 -15.371 1.00 92.12 102 GLY A C 1
ATOM 789 O O . GLY A 1 102 ? 3.485 -0.009 -16.382 1.00 92.12 102 GLY A O 1
ATOM 790 N N . ALA A 1 103 ? 3.382 -0.714 -14.247 1.00 92.81 103 ALA A N 1
ATOM 791 C CA . ALA A 1 103 ? 4.816 -0.938 -14.096 1.00 92.81 103 ALA A CA 1
ATOM 792 C C . ALA A 1 103 ? 5.312 -2.123 -14.940 1.00 92.81 103 ALA A C 1
ATOM 794 O O . ALA A 1 103 ? 6.337 -2.012 -15.605 1.00 92.81 103 ALA A O 1
ATOM 795 N N . GLU A 1 104 ? 4.567 -3.226 -15.013 1.00 92.50 104 GLU A N 1
ATOM 796 C CA . GLU A 1 104 ? 4.953 -4.358 -15.872 1.00 92.50 104 GLU A CA 1
ATOM 797 C C . GLU A 1 104 ? 4.932 -3.988 -17.367 1.00 92.50 104 GLU A C 1
ATOM 799 O O . GLU A 1 104 ? 5.787 -4.426 -18.141 1.00 92.50 104 GLU A O 1
ATOM 804 N N . ARG A 1 105 ? 4.028 -3.094 -17.794 1.00 91.06 105 ARG A N 1
ATOM 805 C CA . ARG A 1 105 ? 4.068 -2.528 -19.158 1.00 91.06 105 ARG A CA 1
ATOM 806 C C . ARG A 1 105 ? 5.323 -1.688 -19.398 1.00 91.06 105 ARG A C 1
ATOM 808 O O . ARG A 1 105 ? 5.918 -1.761 -20.471 1.00 91.06 105 ARG A O 1
ATOM 815 N N . LEU A 1 106 ? 5.759 -0.924 -18.397 1.00 91.00 106 LEU A N 1
ATOM 816 C CA . LEU A 1 106 ? 7.028 -0.200 -18.467 1.00 91.00 106 LEU A CA 1
ATOM 817 C C . LEU A 1 106 ? 8.210 -1.175 -18.629 1.00 91.00 106 LEU A C 1
ATOM 819 O O . LEU A 1 106 ? 9.074 -0.942 -19.473 1.00 91.00 106 LEU A O 1
ATOM 823 N N . PHE A 1 107 ? 8.230 -2.274 -17.869 1.00 91.19 107 PHE A N 1
ATOM 824 C CA . PHE A 1 107 ? 9.307 -3.276 -17.905 1.00 91.19 107 PHE A CA 1
ATOM 825 C C . PHE A 1 107 ? 9.344 -4.125 -19.180 1.00 91.19 107 PHE A C 1
ATOM 827 O O . PHE A 1 107 ? 10.368 -4.730 -19.485 1.00 91.19 107 PHE A O 1
ATOM 834 N N . THR A 1 108 ? 8.256 -4.151 -19.949 1.00 89.56 108 THR A N 1
ATOM 835 C CA . THR A 1 108 ? 8.191 -4.807 -21.267 1.00 89.56 108 THR A CA 1
ATOM 836 C C . THR A 1 108 ? 8.549 -3.867 -22.423 1.00 89.56 108 THR A C 1
ATOM 838 O O . THR A 1 108 ? 8.446 -4.252 -23.584 1.00 89.56 108 THR A O 1
ATOM 841 N N . GLY A 1 109 ? 9.001 -2.641 -22.129 1.00 82.19 109 GLY A N 1
ATOM 842 C CA . GLY A 1 109 ? 9.493 -1.690 -23.130 1.00 82.19 109 GLY A CA 1
ATOM 843 C C . GLY A 1 109 ? 8.465 -0.663 -23.617 1.00 82.19 109 GLY A C 1
ATOM 844 O O . GLY A 1 109 ? 8.773 0.132 -24.503 1.00 82.19 109 GLY A O 1
ATOM 845 N N . SER A 1 110 ? 7.258 -0.625 -23.039 1.00 77.94 110 SER A N 1
AT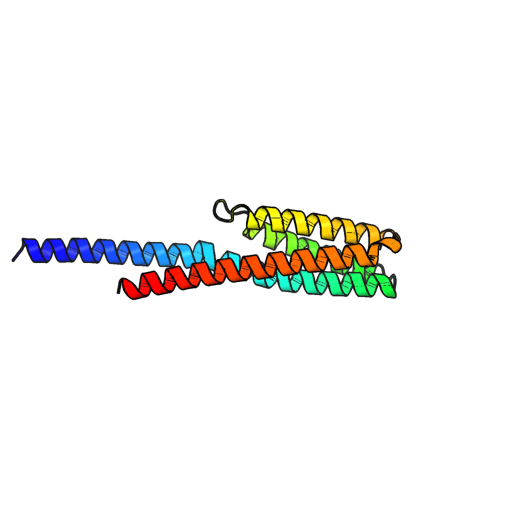OM 846 C CA . SER A 1 110 ? 6.228 0.360 -23.407 1.00 77.94 110 SER A CA 1
ATOM 847 C C . SER A 1 110 ? 6.423 1.681 -22.649 1.00 77.94 110 SER A C 1
ATOM 849 O O . SER A 1 110 ? 5.768 1.947 -21.638 1.00 77.94 110 SER A O 1
ATOM 851 N N . PHE A 1 111 ? 7.340 2.526 -23.129 1.00 69.69 111 PHE A N 1
ATOM 852 C CA . PHE A 1 111 ? 7.767 3.747 -22.425 1.00 69.69 111 PHE A CA 1
ATOM 853 C C . PHE A 1 111 ? 6.803 4.938 -22.524 1.00 69.69 111 PHE A C 1
ATOM 855 O O . PHE A 1 1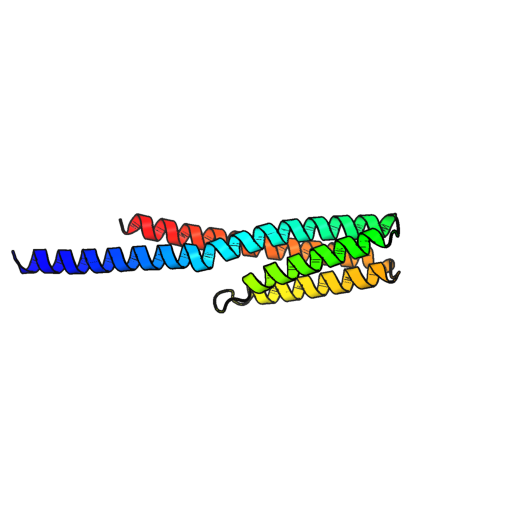11 ? 6.820 5.793 -21.637 1.00 69.69 111 PHE A O 1
ATOM 862 N N . ASP A 1 112 ? 5.883 4.945 -23.493 1.00 68.31 112 ASP A N 1
ATOM 863 C CA . ASP A 1 112 ? 4.870 6.008 -23.670 1.00 68.31 112 ASP A CA 1
ATOM 864 C C . ASP A 1 112 ? 3.900 6.146 -22.480 1.00 68.31 112 ASP A C 1
ATOM 866 O O . ASP A 1 112 ? 3.092 7.069 -22.393 1.00 68.31 112 ASP A O 1
ATOM 870 N N . HIS A 1 113 ? 3.972 5.213 -21.531 1.00 68.88 113 HIS A N 1
ATOM 871 C CA . HIS A 1 113 ? 3.055 5.093 -20.407 1.00 68.88 113 HIS A CA 1
ATOM 872 C C . HIS A 1 113 ? 3.657 5.594 -19.086 1.00 68.88 113 HIS A C 1
ATOM 874 O O . HIS A 1 113 ? 2.966 5.573 -18.065 1.00 68.88 113 HIS A O 1
ATOM 880 N N . ALA A 1 114 ? 4.901 6.090 -19.079 1.00 73.31 114 ALA A N 1
ATOM 881 C CA . ALA A 1 114 ? 5.560 6.579 -17.865 1.00 73.31 114 ALA A CA 1
ATOM 882 C C . ALA A 1 114 ? 4.768 7.689 -17.126 1.00 73.31 114 ALA A C 1
ATOM 884 O O . ALA A 1 114 ? 4.620 7.589 -15.903 1.00 73.31 114 ALA A O 1
ATOM 885 N N . PRO A 1 115 ? 4.154 8.684 -17.806 1.00 79.56 115 PRO A N 1
ATOM 886 C CA . PRO A 1 115 ? 3.289 9.658 -17.133 1.00 79.56 115 PRO A CA 1
ATOM 887 C C . PRO A 1 115 ? 2.046 9.021 -16.493 1.00 79.56 115 PRO A C 1
ATOM 889 O O . PRO A 1 115 ? 1.638 9.407 -15.395 1.00 79.56 115 PRO A O 1
ATOM 892 N N . ARG A 1 116 ? 1.460 8.004 -17.143 1.00 83.19 116 ARG A N 1
ATOM 893 C CA . ARG A 1 116 ? 0.304 7.269 -16.605 1.00 83.19 116 ARG A CA 1
ATOM 894 C C . ARG A 1 116 ? 0.689 6.484 -15.354 1.00 83.19 116 ARG A C 1
ATOM 896 O O . ARG A 1 116 ? -0.039 6.567 -14.367 1.00 83.19 116 ARG A O 1
ATOM 903 N N . LEU A 1 117 ? 1.847 5.821 -15.360 1.00 87.94 117 LEU A N 1
ATOM 904 C CA . LEU A 1 117 ? 2.371 5.105 -14.195 1.00 87.94 117 LEU A CA 1
ATOM 905 C C . LEU A 1 117 ? 2.561 6.040 -12.993 1.00 87.94 117 LEU A C 1
ATOM 907 O O . LEU A 1 117 ? 2.092 5.741 -11.893 1.00 87.94 117 LEU A O 1
ATOM 911 N N . ARG A 1 118 ? 3.168 7.212 -13.213 1.00 86.88 118 ARG A N 1
ATOM 912 C CA . ARG A 1 118 ? 3.324 8.233 -12.167 1.00 86.88 118 ARG A CA 1
ATOM 913 C C . ARG A 1 118 ? 1.972 8.683 -11.616 1.00 86.88 118 ARG A C 1
ATOM 915 O O . ARG A 1 118 ? 1.800 8.776 -10.406 1.00 86.88 118 ARG A O 1
ATOM 922 N N . SER A 1 119 ? 0.989 8.904 -12.490 1.00 89.56 119 SER A N 1
ATOM 923 C CA . SER A 1 119 ? -0.358 9.288 -12.058 1.00 89.56 119 SER A CA 1
ATOM 924 C C . SER A 1 119 ? -1.056 8.194 -11.239 1.00 89.56 119 SER A C 1
ATOM 926 O O . SER A 1 119 ? -1.735 8.516 -10.267 1.00 89.56 119 SER A O 1
ATOM 928 N N . SER A 1 120 ? -0.867 6.910 -11.580 1.00 91.62 120 SER A N 1
ATOM 929 C CA . SER A 1 120 ? -1.399 5.796 -10.781 1.00 91.62 120 SER A CA 1
ATOM 930 C C . SER A 1 120 ? -0.709 5.675 -9.424 1.00 91.62 120 SER A C 1
ATOM 932 O O . SER A 1 120 ? -1.394 5.470 -8.428 1.00 91.62 120 SER A O 1
ATOM 934 N N . ALA A 1 121 ? 0.612 5.881 -9.364 1.00 91.12 121 ALA A N 1
ATOM 935 C CA . ALA A 1 121 ? 1.367 5.860 -8.113 1.00 91.12 121 ALA A CA 1
ATOM 936 C C . ALA A 1 121 ? 0.902 6.974 -7.164 1.00 91.12 121 ALA A C 1
ATOM 938 O O . ALA A 1 121 ? 0.650 6.718 -5.992 1.00 91.12 121 ALA A O 1
ATOM 939 N N . LEU A 1 122 ? 0.704 8.189 -7.689 1.00 93.12 122 LEU A N 1
ATOM 940 C CA . LEU A 1 122 ? 0.191 9.315 -6.909 1.00 93.12 122 LEU A CA 1
ATOM 941 C C . LEU A 1 122 ? -1.210 9.041 -6.359 1.00 93.12 122 LEU A C 1
ATOM 943 O O . LEU A 1 122 ? -1.426 9.210 -5.166 1.00 93.12 122 LEU A O 1
ATOM 947 N N . ARG A 1 123 ? -2.146 8.564 -7.192 1.00 94.69 123 ARG A N 1
ATOM 948 C CA . ARG A 1 123 ? -3.503 8.216 -6.725 1.00 94.69 123 ARG A CA 1
ATOM 949 C C . ARG A 1 123 ? -3.477 7.149 -5.636 1.00 94.69 123 ARG A C 1
ATOM 951 O O . ARG A 1 123 ? -4.206 7.263 -4.657 1.00 94.69 123 ARG A O 1
ATOM 958 N N . LEU A 1 124 ? -2.634 6.133 -5.807 1.00 95.06 124 LEU A N 1
ATOM 959 C CA . LEU A 1 124 ? -2.448 5.074 -4.826 1.00 95.06 124 LEU A CA 1
ATOM 960 C C . LEU A 1 124 ? -1.898 5.619 -3.499 1.00 95.06 124 LEU A C 1
ATOM 962 O O . LEU A 1 124 ? -2.449 5.304 -2.449 1.00 95.06 124 LEU A O 1
ATOM 966 N N . LEU A 1 125 ? -0.852 6.451 -3.541 1.00 94.19 125 LEU A N 1
ATOM 967 C CA . LEU A 1 125 ? -0.267 7.066 -2.346 1.00 94.19 125 LEU A CA 1
ATOM 968 C C . LEU A 1 125 ? -1.262 7.988 -1.639 1.00 94.19 125 LEU A C 1
ATOM 970 O O . LEU A 1 125 ? -1.406 7.891 -0.428 1.00 94.19 125 LEU A O 1
ATOM 974 N N . THR A 1 126 ? -2.005 8.813 -2.380 1.00 94.75 126 THR A N 1
ATOM 975 C CA . THR A 1 126 ? -3.058 9.659 -1.802 1.00 94.75 126 THR A CA 1
ATOM 976 C C . THR A 1 126 ? -4.150 8.819 -1.144 1.00 94.75 126 THR A C 1
ATOM 978 O O . THR A 1 126 ? -4.523 9.096 -0.011 1.00 94.75 126 THR A O 1
ATOM 981 N N . SER A 1 127 ? -4.632 7.760 -1.806 1.00 94.88 127 SER A N 1
ATOM 982 C CA . SER A 1 127 ? -5.633 6.864 -1.213 1.00 94.88 127 SER A CA 1
ATOM 983 C C . SER A 1 127 ? -5.109 6.155 0.038 1.00 94.88 127 SER A C 1
ATOM 985 O O . SER A 1 127 ? -5.883 5.916 0.963 1.00 94.88 127 SER A O 1
ATOM 987 N N . LEU A 1 128 ? -3.820 5.805 0.068 1.00 94.75 128 LEU A N 1
ATOM 988 C CA . LEU A 1 128 ? -3.175 5.216 1.237 1.00 94.75 128 LEU A CA 1
ATOM 989 C C . LEU A 1 128 ? -3.112 6.217 2.388 1.00 94.75 128 LEU A C 1
ATOM 991 O O . LEU A 1 128 ? -3.489 5.864 3.502 1.00 94.75 128 LEU A O 1
ATOM 995 N N . ASP A 1 129 ? -2.652 7.439 2.116 1.00 93.00 129 ASP A N 1
ATOM 996 C CA . ASP A 1 129 ? -2.508 8.495 3.118 1.00 93.00 129 ASP A CA 1
ATOM 997 C C . ASP A 1 129 ? -3.886 8.852 3.713 1.00 93.00 129 ASP A C 1
ATOM 999 O O . ASP A 1 129 ? -4.036 8.867 4.932 1.00 93.00 129 ASP A O 1
ATOM 1003 N N . THR A 1 130 ? -4.934 8.973 2.886 1.00 93.88 130 THR A N 1
ATOM 1004 C CA . THR A 1 130 ? -6.317 9.148 3.368 1.00 93.88 130 THR A CA 1
ATOM 1005 C C . THR A 1 130 ? -6.785 7.974 4.231 1.00 93.88 130 THR A C 1
ATOM 1007 O O . THR A 1 130 ? -7.385 8.181 5.285 1.00 93.88 130 THR A O 1
ATOM 1010 N N . TYR A 1 131 ? -6.511 6.730 3.823 1.00 92.94 131 TYR A N 1
ATOM 1011 C CA . TYR A 1 131 ? -6.916 5.571 4.619 1.00 92.94 131 TYR A CA 1
ATOM 1012 C C . TYR A 1 131 ? -6.176 5.528 5.967 1.00 92.94 131 TYR A C 1
ATOM 1014 O O . TYR A 1 131 ? -6.772 5.233 7.004 1.00 92.94 131 TYR A O 1
ATOM 1022 N N . TYR A 1 132 ? -4.891 5.877 5.971 1.00 92.00 132 TYR A N 1
ATOM 1023 C CA . TYR A 1 132 ? -4.091 6.000 7.183 1.00 92.00 132 TYR A CA 1
ATOM 1024 C C . TYR A 1 132 ? -4.658 7.057 8.136 1.00 92.00 132 TYR A C 1
ATOM 1026 O O . TYR A 1 132 ? -4.902 6.744 9.303 1.00 92.00 132 TYR A O 1
ATOM 1034 N N . GLU A 1 133 ? -4.943 8.262 7.641 1.00 92.19 133 GLU A N 1
ATOM 1035 C CA . GLU A 1 133 ? -5.529 9.346 8.435 1.00 92.19 133 GLU A CA 1
ATOM 1036 C C . GLU A 1 133 ? -6.887 8.945 9.024 1.00 92.19 133 GLU A C 1
ATOM 1038 O O . GLU A 1 133 ? -7.120 9.120 10.221 1.00 92.19 133 GLU A O 1
ATOM 1043 N N . ASN A 1 134 ? -7.758 8.315 8.229 1.00 90.88 134 ASN A N 1
ATOM 1044 C CA . ASN A 1 134 ? -9.052 7.823 8.705 1.00 90.88 134 ASN A CA 1
ATOM 1045 C C . ASN A 1 134 ? -8.892 6.820 9.855 1.00 90.88 134 ASN A C 1
ATOM 1047 O O . ASN A 1 134 ? -9.602 6.902 10.861 1.00 90.88 134 ASN A O 1
ATOM 1051 N N . ARG A 1 135 ? -7.940 5.884 9.745 1.00 88.69 135 ARG A N 1
ATOM 1052 C CA . ARG A 1 135 ? -7.685 4.887 10.797 1.00 88.69 135 ARG A CA 1
ATOM 1053 C C . ARG A 1 135 ? -7.049 5.501 12.037 1.00 88.69 135 ARG A C 1
ATOM 1055 O O . ARG A 1 135 ? -7.409 5.098 13.142 1.00 88.69 135 ARG A O 1
ATOM 1062 N N . GLN A 1 136 ? -6.175 6.490 11.876 1.00 87.94 136 GLN A N 1
ATOM 1063 C CA . GLN A 1 136 ? -5.608 7.234 12.997 1.00 87.94 136 GLN A CA 1
ATOM 1064 C C . GLN A 1 136 ? -6.692 8.024 13.745 1.00 87.94 136 GLN A C 1
ATOM 1066 O O . GLN A 1 136 ? -6.769 7.934 14.968 1.00 87.94 136 GLN A O 1
ATOM 1071 N N . ASN A 1 137 ? -7.583 8.707 13.023 1.00 89.12 137 ASN A N 1
ATOM 1072 C CA . ASN A 1 137 ? -8.704 9.446 13.609 1.00 89.12 137 ASN A CA 1
ATOM 1073 C C . ASN A 1 137 ? -9.683 8.515 14.339 1.00 89.12 137 ASN A C 1
ATOM 1075 O O . ASN A 1 137 ? -10.120 8.817 15.447 1.00 89.12 137 ASN A O 1
ATOM 1079 N N . MET A 1 138 ? -9.992 7.351 13.755 1.00 87.38 138 MET A N 1
ATOM 1080 C CA . MET A 1 138 ? -10.814 6.331 14.415 1.00 87.38 138 MET A CA 1
ATOM 1081 C C . MET A 1 138 ? -10.167 5.801 15.696 1.00 87.38 138 MET A C 1
ATOM 1083 O O . MET A 1 138 ? -10.867 5.585 16.685 1.00 87.38 138 MET A O 1
ATOM 1087 N N . LEU A 1 139 ? -8.852 5.567 15.685 1.00 86.75 139 LEU A N 1
ATOM 1088 C CA . LEU A 1 139 ? -8.127 5.127 16.873 1.00 86.75 139 LEU A CA 1
ATOM 1089 C C . LEU A 1 139 ? -8.141 6.212 17.955 1.00 86.75 139 LEU A C 1
ATOM 1091 O O . LEU A 1 139 ? -8.448 5.896 19.101 1.00 86.75 139 LEU A O 1
ATOM 1095 N N . GLN A 1 140 ? -7.886 7.472 17.591 1.00 85.19 140 GLN A N 1
ATOM 1096 C CA . GLN A 1 140 ? -7.924 8.595 18.528 1.00 85.19 140 GLN A CA 1
ATOM 1097 C C . GLN A 1 140 ? -9.310 8.747 19.164 1.00 85.19 140 GLN A C 1
ATOM 1099 O O . GLN A 1 140 ? -9.413 8.792 20.382 1.00 85.19 140 GLN A O 1
ATOM 1104 N N . ALA A 1 141 ? -10.383 8.695 18.370 1.00 86.12 141 ALA A N 1
ATOM 1105 C CA . ALA A 1 141 ? -11.746 8.776 18.895 1.00 86.12 141 ALA A CA 1
ATOM 1106 C C . ALA A 1 141 ? -12.069 7.644 19.890 1.00 86.12 141 ALA A C 1
ATOM 1108 O O . ALA A 1 141 ? -12.770 7.860 20.878 1.00 86.12 141 ALA A O 1
ATOM 1109 N N . LYS A 1 142 ? -11.551 6.429 19.654 1.00 84.06 142 LYS A N 1
ATOM 1110 C CA . LYS A 1 142 ? -11.704 5.310 20.595 1.00 84.06 142 LYS A CA 1
ATOM 1111 C C . LYS A 1 142 ? -10.889 5.509 21.878 1.00 84.06 142 LYS A C 1
ATOM 1113 O O . LYS A 1 142 ? -11.333 5.047 22.925 1.00 84.06 142 LYS A O 1
ATOM 1118 N N . LEU A 1 143 ? -9.714 6.141 21.796 1.00 83.75 143 LEU A N 1
ATOM 1119 C CA . LEU A 1 143 ? -8.905 6.500 22.966 1.00 83.75 143 LEU A CA 1
ATOM 1120 C C . LEU A 1 143 ? -9.624 7.562 23.802 1.00 83.75 143 LEU A C 1
ATOM 1122 O O . LEU A 1 143 ? -9.869 7.324 24.977 1.00 83.75 143 LEU A O 1
ATOM 1126 N N . ASP A 1 144 ? -10.090 8.643 23.173 1.00 84.00 144 ASP A N 1
ATOM 1127 C CA . ASP A 1 144 ? -10.824 9.719 23.851 1.00 84.00 144 ASP A CA 1
ATOM 1128 C C . ASP A 1 144 ? -12.100 9.190 24.531 1.00 84.00 144 ASP A C 1
ATOM 1130 O O . ASP A 1 144 ? -12.438 9.577 25.650 1.00 84.00 144 ASP A O 1
ATOM 1134 N N . GLN A 1 145 ? -12.809 8.259 23.879 1.00 82.75 145 GLN A N 1
ATOM 1135 C CA . GLN A 1 145 ? -13.976 7.599 24.467 1.00 82.75 145 GLN A CA 1
ATOM 1136 C C . GLN A 1 145 ? -13.606 6.718 25.669 1.00 82.75 145 GLN A C 1
ATOM 1138 O O . GLN A 1 145 ? -14.376 6.656 26.627 1.00 82.75 145 GLN A O 1
ATOM 1143 N N . ALA A 1 146 ? -12.475 6.011 25.611 1.00 76.06 146 ALA A N 1
ATOM 1144 C CA . ALA A 1 146 ? -12.007 5.186 26.720 1.00 76.06 146 ALA A CA 1
ATOM 1145 C C . ALA A 1 146 ? -11.586 6.051 27.917 1.00 76.06 146 ALA A C 1
ATOM 1147 O O . ALA A 1 146 ? -11.938 5.715 29.045 1.00 76.06 146 ALA A O 1
ATOM 1148 N N . ASP A 1 147 ? -10.914 7.177 27.668 1.00 75.44 147 ASP A N 1
ATOM 1149 C CA . ASP A 1 147 ? -10.496 8.128 28.701 1.00 75.44 147 ASP A CA 1
ATOM 1150 C C . ASP A 1 147 ? -11.701 8.816 29.360 1.00 75.44 147 ASP A C 1
ATOM 1152 O O . ASP A 1 147 ? -11.730 8.983 30.574 1.00 75.44 147 ASP A O 1
ATOM 1156 N N . ALA A 1 148 ? -12.750 9.141 28.595 1.00 75.25 148 ALA A N 1
ATOM 1157 C CA . ALA A 1 148 ? -13.986 9.719 29.134 1.00 75.25 148 ALA A CA 1
ATOM 1158 C C . ALA A 1 148 ? -14.824 8.742 29.989 1.00 75.25 148 ALA A C 1
ATOM 1160 O O . ALA A 1 148 ? -15.770 9.164 30.655 1.00 75.25 148 ALA A O 1
ATOM 1161 N N . GLN A 1 149 ? -14.532 7.438 29.924 1.00 64.50 149 GLN A N 1
ATOM 1162 C CA . GLN A 1 149 ? -15.200 6.394 30.710 1.00 64.50 149 GLN A CA 1
ATOM 1163 C C . GLN A 1 149 ? -14.440 6.028 31.996 1.00 64.50 149 GLN A C 1
ATOM 1165 O O . GLN A 1 149 ? -14.966 5.241 32.790 1.00 64.50 149 GLN A O 1
ATOM 1170 N N . GLN A 1 150 ? -13.231 6.563 32.199 1.00 53.50 150 GLN A N 1
ATOM 1171 C CA . GLN A 1 150 ? -12.450 6.424 33.435 1.00 53.50 150 GLN A CA 1
ATOM 1172 C C . GLN A 1 150 ? -12.891 7.436 34.496 1.00 53.50 150 GLN A C 1
ATOM 1174 O O . GLN A 1 150 ? -12.876 7.041 35.685 1.00 53.50 150 GLN A O 1
#

Foldseek 3Di:
DVVVVVVVVVLVVVLVVLLVVLVCCCVVPLVLLLVLLVLLLVLLVLLVVLLVCCLPVVDCVSVVSNVVSVVSNVVSLVSCPDPPNPPLSVVLVVLSVVLVVLSVCVNVPNNVCVVVSVVSSVVSSVSSVVSSVVSVVVNVVSVVVSVVSD

Secondary structure (DSSP, 8-state):
-HHHHHHHHHHHHHHHHHHHHHHHHIIIIIHHHHHHHHHHHHHHHHHHHHHHHHHHH--HHHHHHHHHHHHHHHHHHHHH-STTSHHHHHHHHHHHHHHHHHHHHHHTT-GGGHHHHHHHHHHHHHHHHHHHHHHHHHHHHHHHHHHTT-

Sequence (150 aa):
MAFFTMAALVFSSMNLYAITKTARQMANGDLPVISALIKLRSSLLAQESFAGKYAILKDPAFAELFRQRGKESLAYLAVLDQPTSGKEAAELKRLYLDYQAGAERLFTGSFDHAPRLRSSALRLLTSLDTYYENRQNMLQAKLDQADAQQ

Radius of gyration: 22.03 Å; chains: 1; bounding box: 47×19×75 Å